Protein AF-A0A5K0VCA1-F1 (afdb_monomer)

Nearest PDB structures (foldseek):
  3qj4-assembly1_A  TM=6.883E-01  e=1.142E-01  Homo sapiens
  3i6d-assembly1_A  TM=5.998E-01  e=3.418E+00  Bacillus subtilis
  3i6d-assembly2_B  TM=5.997E-01  e=3.418E+00  Bacillus subtilis

Secondary structure (DSSP, 8-state):
-----S--EEEEEESS-------SSSPP-EEE--S-SSEEEEEEHHHHH-TT--SSPEEEEEEE-HHHHHHSPPP-

Solvent-accessible surface area (backbone atoms only — not comparable to full-atom values): 4693 Å² total; per-residue (Å²): 135,90,78,84,74,43,50,49,78,45,79,48,75,33,76,61,80,79,91,70,92,66,94,56,95,64,79,70,38,62,48,76,50,78,98,48,74,53,38,39,30,41,30,30,50,37,49,60,76,38,69,87,67,74,98,56,60,38,39,32,43,37,30,33,18,52,73,35,19,63,75,56,69,72,91,129

Organism: NCBI:txid210225

Mean predicted aligned error: 5.01 Å

pLDDT: mean 88.03, std 9.6, range [60.16, 97.56]

Sequence (76 aa):
RLELSSIWALLAAFEEPLSLQSHSSIPFEGAFVRGDDALSWMANNTKKLFPLQSHRPECWTFFSSAAYGKRNKVPQ

Foldseek 3Di:
DDDDQLKDKDKDWAQDDDPDPDPDPQDFAKDQDPPDQFFGMKGFPCCVPPVPDDNGITIMMTITDSVNSVVVPDDD

Structure (mmCIF, N/CA/C/O backbone):
data_AF-A0A5K0VCA1-F1
#
_entry.id   AF-A0A5K0VCA1-F1
#
loop_
_atom_site.group_PDB
_atom_site.id
_atom_site.type_symbol
_atom_site.label_atom_id
_atom_site.label_alt_id
_atom_site.label_comp_id
_atom_site.label_asym_id
_atom_site.label_entity_id
_atom_site.label_seq_id
_atom_site.pdbx_PDB_ins_code
_atom_site.Cartn_x
_atom_site.Cartn_y
_atom_site.Cartn_z
_atom_site.occupancy
_atom_site.B_iso_or_equiv
_atom_site.auth_seq_id
_atom_site.auth_comp_id
_atom_site.auth_asym_id
_atom_site.auth_atom_id
_atom_site.pdbx_PDB_model_num
ATOM 1 N N . ARG A 1 1 ? -0.377 9.555 27.041 1.00 62.22 1 ARG A N 1
ATOM 2 C CA . ARG A 1 1 ? -1.052 8.245 26.860 1.00 62.22 1 ARG A CA 1
ATOM 3 C C . ARG A 1 1 ? -0.903 7.878 25.390 1.00 62.22 1 ARG A C 1
ATOM 5 O O . ARG A 1 1 ? -1.195 8.735 24.572 1.00 62.22 1 ARG A O 1
ATOM 12 N N . LEU A 1 2 ? -0.363 6.702 25.063 1.00 62.97 2 LEU A N 1
ATOM 13 C CA . LEU A 1 2 ? -0.244 6.245 23.673 1.00 62.97 2 LEU A CA 1
ATOM 14 C C . LEU A 1 2 ? -1.572 5.608 23.250 1.00 62.97 2 LEU A C 1
ATOM 16 O O . LEU A 1 2 ? -2.103 4.774 23.983 1.00 62.97 2 LEU A O 1
ATOM 20 N N . GLU A 1 3 ? -2.112 6.023 22.107 1.00 78.81 3 GLU A N 1
ATOM 21 C CA . GLU A 1 3 ? -3.275 5.393 21.479 1.00 78.81 3 GLU A CA 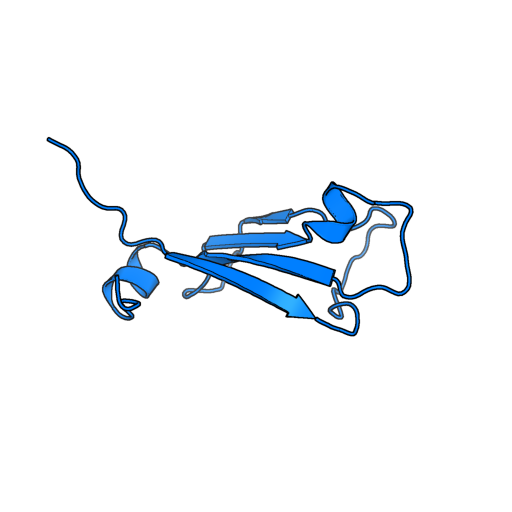1
ATOM 22 C C . GLU A 1 3 ? -2.796 4.561 20.292 1.00 78.81 3 GLU A C 1
ATOM 24 O O . GLU A 1 3 ? -2.044 5.042 19.445 1.00 78.81 3 GLU A O 1
ATOM 29 N N . LEU A 1 4 ? -3.198 3.290 20.253 1.00 77.69 4 LEU A N 1
ATOM 30 C CA . LEU A 1 4 ? -2.872 2.413 19.137 1.00 77.69 4 LEU A CA 1
ATOM 31 C C . LEU A 1 4 ? -3.678 2.844 17.911 1.00 77.69 4 LEU A C 1
ATOM 33 O O . LEU A 1 4 ? -4.904 2.962 17.969 1.00 77.69 4 LEU A O 1
ATOM 37 N N . SER A 1 5 ? -2.979 3.050 16.796 1.00 85.31 5 SER A N 1
ATOM 38 C CA . SER A 1 5 ? -3.630 3.275 15.510 1.00 85.31 5 SER A CA 1
ATOM 39 C C . SER A 1 5 ? -4.440 2.040 15.120 1.00 85.31 5 SER A C 1
ATOM 41 O O . SER A 1 5 ? -3.997 0.907 15.289 1.00 85.31 5 SER A O 1
ATOM 43 N N . SER A 1 6 ? -5.636 2.269 14.579 1.00 89.69 6 SER A N 1
ATOM 44 C CA . SER A 1 6 ? -6.448 1.208 13.969 1.00 89.69 6 SER A CA 1
ATOM 45 C C . SER A 1 6 ? -6.044 0.918 12.524 1.00 89.69 6 SER A C 1
ATOM 47 O O . SER A 1 6 ? -6.568 -0.019 11.932 1.00 89.69 6 SER A O 1
ATOM 49 N N . ILE A 1 7 ? -5.128 1.711 11.959 1.00 93.69 7 ILE A N 1
ATOM 50 C CA . ILE A 1 7 ? -4.569 1.487 10.628 1.00 93.69 7 ILE A CA 1
ATOM 51 C C . ILE A 1 7 ? -3.591 0.321 10.710 1.00 93.69 7 ILE A C 1
ATOM 53 O O . ILE A 1 7 ? -2.654 0.358 11.508 1.00 93.69 7 ILE A O 1
ATOM 57 N N . TRP A 1 8 ? -3.782 -0.677 9.855 1.00 91.75 8 TRP A N 1
ATOM 58 C CA . TRP A 1 8 ? -2.790 -1.723 9.645 1.00 91.75 8 TRP A CA 1
ATOM 59 C C . TRP A 1 8 ? -2.048 -1.521 8.325 1.00 91.75 8 TRP A C 1
ATOM 61 O O . TRP A 1 8 ? -2.518 -0.832 7.415 1.00 91.75 8 TRP A O 1
ATOM 71 N N . ALA A 1 9 ? -0.870 -2.137 8.250 1.00 94.00 9 ALA A N 1
ATOM 72 C CA . ALA A 1 9 ? -0.022 -2.176 7.072 1.00 94.00 9 ALA A CA 1
ATOM 73 C C . ALA A 1 9 ? 0.021 -3.601 6.515 1.00 94.00 9 ALA A C 1
ATOM 75 O O . ALA A 1 9 ? 0.287 -4.541 7.262 1.00 94.00 9 ALA A O 1
ATOM 76 N N . LEU A 1 10 ? -0.223 -3.755 5.216 1.00 93.81 10 LEU A N 1
ATOM 77 C CA . LEU A 1 10 ? -0.012 -5.005 4.490 1.00 93.81 10 LEU A CA 1
ATOM 78 C C . LEU A 1 10 ? 1.178 -4.832 3.556 1.00 93.81 10 LEU A C 1
ATOM 80 O O . LEU A 1 10 ? 1.194 -3.915 2.734 1.00 93.81 10 LEU A O 1
ATOM 84 N N . LEU A 1 11 ? 2.146 -5.737 3.676 1.00 95.62 11 LEU A N 1
ATOM 85 C CA . LEU A 1 11 ? 3.204 -5.903 2.692 1.00 95.62 11 LEU A CA 1
ATOM 86 C C . LEU A 1 11 ? 2.839 -7.082 1.795 1.00 95.62 11 LEU A C 1
ATOM 88 O O . LEU A 1 11 ? 2.550 -8.170 2.292 1.00 95.62 11 LEU A O 1
ATOM 92 N N . ALA A 1 12 ? 2.857 -6.859 0.487 1.00 95.25 12 ALA A N 1
ATOM 93 C CA . ALA A 1 12 ? 2.585 -7.887 -0.508 1.00 95.25 12 ALA A CA 1
ATOM 94 C C . ALA A 1 12 ? 3.669 -7.873 -1.584 1.00 95.25 12 ALA A C 1
ATOM 96 O O . ALA A 1 12 ? 4.133 -6.805 -1.981 1.00 95.25 12 ALA A O 1
ATOM 97 N N . ALA A 1 13 ? 4.062 -9.052 -2.056 1.00 95.56 13 ALA A N 1
ATOM 98 C CA . ALA A 1 13 ? 4.931 -9.202 -3.214 1.00 95.56 13 ALA A CA 1
ATOM 99 C C . ALA A 1 13 ? 4.101 -9.753 -4.374 1.00 95.56 13 ALA A C 1
ATOM 101 O O . ALA A 1 13 ? 3.397 -10.750 -4.210 1.00 95.56 13 ALA A O 1
ATOM 102 N N . PHE A 1 14 ? 4.180 -9.099 -5.526 1.00 93.94 14 PHE A N 1
ATOM 103 C CA . PHE A 1 14 ? 3.554 -9.557 -6.760 1.00 93.94 14 PHE A CA 1
ATOM 104 C C . PHE A 1 14 ? 4.645 -9.992 -7.726 1.00 93.94 14 PHE A C 1
ATOM 106 O O . PHE A 1 14 ? 5.533 -9.200 -8.024 1.00 93.94 14 PHE A O 1
ATOM 113 N N . GLU A 1 15 ? 4.585 -11.236 -8.200 1.00 92.88 15 GLU A N 1
ATOM 114 C CA . GLU A 1 15 ? 5.533 -11.764 -9.194 1.00 92.88 15 GLU A CA 1
ATOM 115 C C . GLU A 1 15 ? 5.513 -10.928 -10.481 1.00 92.88 15 GLU A C 1
ATOM 117 O O . GLU A 1 15 ? 6.559 -10.561 -11.009 1.00 92.88 15 GLU A O 1
ATOM 122 N N . GLU A 1 16 ? 4.309 -10.561 -10.925 1.00 89.88 16 GLU A N 1
ATOM 123 C CA . GLU A 1 16 ? 4.083 -9.702 -12.084 1.00 89.88 16 GLU A CA 1
ATOM 124 C C . GLU A 1 16 ? 3.669 -8.284 -11.656 1.00 89.88 16 GLU A C 1
ATOM 126 O O . GLU A 1 16 ? 2.954 -8.128 -10.658 1.00 89.88 16 GLU A O 1
ATOM 131 N N . PRO A 1 17 ? 4.058 -7.237 -12.409 1.00 87.06 17 PRO A N 1
ATOM 132 C CA . PRO A 1 17 ? 3.646 -5.867 -12.121 1.00 87.06 17 PRO A CA 1
ATOM 133 C C . PRO A 1 17 ? 2.124 -5.699 -12.114 1.00 87.06 17 PRO A C 1
ATOM 135 O O . PRO A 1 17 ? 1.411 -6.233 -12.968 1.00 87.06 17 PRO A O 1
ATOM 138 N N . LEU A 1 18 ? 1.616 -4.879 -11.190 1.00 87.38 18 LEU A N 1
ATOM 139 C CA . LEU A 1 18 ? 0.196 -4.532 -11.176 1.00 87.38 18 LEU A CA 1
ATOM 140 C C . LEU A 1 18 ? -0.170 -3.724 -12.427 1.00 87.38 18 LEU A C 1
ATOM 142 O O . LEU A 1 18 ? 0.526 -2.780 -12.805 1.00 87.38 18 LEU A O 1
ATOM 146 N N . SER A 1 19 ? -1.300 -4.064 -13.053 1.00 83.88 19 SER A N 1
ATOM 147 C CA . SER A 1 19 ? -1.831 -3.337 -14.211 1.00 83.88 19 SER A CA 1
ATOM 148 C C . SER A 1 19 ? -2.417 -1.988 -13.786 1.00 83.88 19 SER A C 1
ATOM 150 O O . SER A 1 19 ? -3.626 -1.831 -13.625 1.00 83.88 19 SER A O 1
ATOM 152 N N . LEU A 1 20 ? -1.550 -1.002 -13.576 1.00 80.88 20 LEU A N 1
ATOM 153 C CA . LEU A 1 20 ? -1.952 0.367 -13.279 1.00 80.88 20 LEU A CA 1
ATOM 154 C C . LEU A 1 20 ? -2.240 1.105 -14.585 1.00 80.88 20 LEU A C 1
ATOM 156 O O . LEU A 1 20 ? -1.389 1.174 -15.472 1.00 80.88 20 LEU A O 1
ATOM 160 N N . GLN A 1 21 ? -3.418 1.716 -14.682 1.00 73.44 21 GLN A N 1
ATOM 161 C CA . GLN A 1 21 ? -3.742 2.647 -15.763 1.00 73.44 21 GLN A CA 1
ATOM 162 C C . GLN A 1 21 ? -3.029 3.983 -15.507 1.00 73.44 21 GLN A C 1
ATOM 164 O O . GLN A 1 21 ? -3.637 4.967 -15.092 1.00 73.44 21 GLN A O 1
ATOM 169 N N . SER A 1 22 ? -1.707 4.004 -15.681 1.00 67.56 22 SER A N 1
ATOM 170 C CA . SER A 1 22 ? -0.933 5.242 -15.620 1.00 67.56 22 SER A CA 1
ATOM 171 C C . SER A 1 22 ? -0.963 5.936 -16.977 1.00 67.56 22 SER A C 1
ATOM 173 O O . SER A 1 22 ? -0.537 5.373 -17.982 1.00 67.56 22 SER A O 1
ATOM 175 N N . HIS A 1 23 ? -1.418 7.187 -16.998 1.00 68.69 23 HIS A N 1
ATOM 176 C CA . HIS A 1 23 ? -1.271 8.074 -18.156 1.00 68.69 23 HIS A CA 1
ATOM 177 C C . HIS A 1 23 ? 0.089 8.792 -18.186 1.00 68.69 23 HIS A C 1
ATOM 179 O O . HIS A 1 23 ? 0.326 9.615 -19.068 1.00 68.69 23 HIS A O 1
ATOM 185 N N . SER A 1 24 ? 0.974 8.522 -17.221 1.00 71.81 24 SER A N 1
ATOM 186 C CA . SER A 1 24 ? 2.306 9.120 -17.144 1.00 71.81 24 SER A CA 1
ATOM 187 C C . SER A 1 24 ? 3.393 8.086 -17.438 1.00 71.81 24 SER A C 1
ATOM 189 O O . SER A 1 24 ? 3.269 6.905 -17.110 1.00 71.81 24 SER A O 1
ATOM 191 N N . SER A 1 25 ? 4.493 8.553 -18.028 1.00 72.62 25 SER A N 1
ATOM 192 C CA . SER A 1 25 ? 5.719 7.768 -18.212 1.00 72.62 25 SER A CA 1
ATOM 193 C C . SER A 1 25 ? 6.517 7.584 -16.916 1.00 72.62 25 SER A C 1
ATOM 195 O O . SER A 1 25 ? 7.531 6.889 -16.912 1.00 72.62 25 SER A O 1
ATOM 197 N N . ILE A 1 26 ? 6.088 8.226 -15.825 1.00 76.88 26 ILE A N 1
ATOM 198 C CA . ILE A 1 26 ? 6.759 8.172 -14.530 1.00 76.88 26 ILE A CA 1
ATOM 199 C C . ILE A 1 26 ? 6.242 6.938 -13.780 1.00 76.88 26 ILE A C 1
ATOM 201 O O . ILE A 1 26 ? 5.025 6.787 -13.642 1.00 76.88 26 ILE A O 1
ATOM 205 N N . PRO A 1 27 ? 7.130 6.061 -13.277 1.00 80.88 27 PRO A N 1
ATOM 206 C CA . PRO A 1 27 ? 6.725 4.922 -12.467 1.00 80.88 27 PRO A CA 1
ATOM 207 C C . PRO A 1 27 ? 5.883 5.353 -11.264 1.00 80.88 27 PRO A C 1
ATOM 209 O O . PRO A 1 27 ? 6.204 6.321 -10.577 1.00 80.88 27 PRO A O 1
AT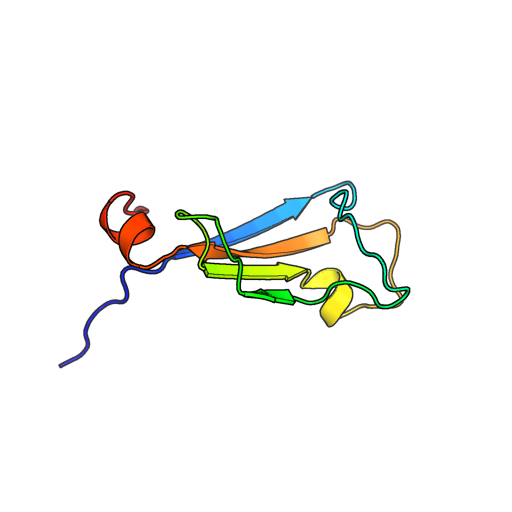OM 212 N N . PHE A 1 28 ? 4.810 4.617 -10.985 1.00 87.50 28 PHE A N 1
ATOM 213 C CA . PHE A 1 28 ? 4.027 4.846 -9.779 1.00 87.50 28 PHE A CA 1
ATOM 214 C C . PHE A 1 28 ? 4.842 4.438 -8.549 1.00 87.50 28 PHE A C 1
ATOM 216 O O . PHE A 1 28 ? 5.179 3.267 -8.389 1.00 87.50 28 PHE A O 1
ATOM 223 N N . GLU A 1 29 ? 5.135 5.392 -7.669 1.00 89.75 29 GLU A N 1
ATOM 224 C CA . GLU A 1 29 ? 5.859 5.133 -6.419 1.00 89.75 29 GLU A CA 1
ATOM 225 C C . GLU A 1 29 ? 4.921 5.002 -5.219 1.00 89.75 29 GLU A C 1
ATOM 227 O O . GLU A 1 29 ? 5.170 4.199 -4.323 1.00 89.75 29 GLU A O 1
ATOM 232 N N . GLY A 1 30 ? 3.831 5.771 -5.195 1.00 93.31 30 GLY A N 1
ATOM 233 C CA . GLY A 1 30 ? 2.816 5.706 -4.152 1.00 93.31 30 GLY A CA 1
ATOM 234 C C . GLY A 1 30 ? 1.861 6.892 -4.153 1.00 93.31 30 GLY A C 1
ATOM 235 O O . GLY A 1 30 ? 2.186 7.970 -4.650 1.00 93.31 30 GLY A O 1
ATOM 236 N N . ALA A 1 31 ? 0.672 6.694 -3.591 1.00 94.62 31 ALA A N 1
ATOM 237 C CA . ALA A 1 31 ? -0.366 7.716 -3.516 1.00 94.62 31 ALA A CA 1
ATOM 238 C C . ALA A 1 31 ? -1.410 7.401 -2.439 1.00 94.62 31 ALA A C 1
ATOM 240 O O . ALA A 1 31 ? -1.604 6.249 -2.046 1.00 94.62 31 ALA A O 1
ATOM 241 N N . PHE A 1 32 ? -2.132 8.442 -2.014 1.00 95.94 32 PHE A N 1
ATOM 242 C CA . PHE A 1 32 ? -3.396 8.263 -1.305 1.00 95.94 32 PHE A CA 1
ATOM 243 C C . PHE A 1 32 ? -4.446 7.677 -2.246 1.00 95.94 32 PHE A C 1
ATOM 245 O O . PHE A 1 32 ? -4.562 8.094 -3.402 1.00 95.94 32 PHE A O 1
ATOM 252 N N . VAL A 1 33 ? -5.226 6.734 -1.730 1.00 94.44 33 VAL A N 1
ATOM 253 C CA . VAL A 1 33 ? -6.305 6.087 -2.476 1.00 94.44 33 VAL A CA 1
ATOM 254 C C . VAL A 1 33 ? -7.593 6.871 -2.241 1.00 94.44 33 VAL A C 1
ATOM 256 O O . VAL A 1 33 ? -7.911 7.243 -1.113 1.00 94.44 33 VAL A O 1
ATOM 259 N N . ARG A 1 34 ? -8.324 7.173 -3.317 1.00 93.56 34 ARG A N 1
ATOM 260 C CA . ARG A 1 34 ? -9.632 7.842 -3.260 1.00 93.56 34 ARG A CA 1
ATOM 261 C C . ARG A 1 34 ? -10.704 6.912 -3.804 1.00 93.56 34 ARG A C 1
ATOM 263 O O . ARG A 1 34 ? -10.456 6.216 -4.780 1.00 93.56 34 ARG A O 1
ATOM 270 N N . GLY A 1 35 ? -11.897 6.970 -3.214 1.00 94.31 35 GLY A N 1
ATOM 271 C CA . GLY A 1 35 ? -13.040 6.158 -3.642 1.00 94.31 35 GLY A CA 1
ATOM 272 C C . GLY A 1 35 ? -12.985 4.697 -3.190 1.00 94.31 35 GLY A C 1
ATOM 273 O O . GLY A 1 35 ? -13.824 3.916 -3.620 1.00 94.31 35 GLY A O 1
ATOM 274 N N . ASP A 1 36 ? -12.028 4.342 -2.329 1.00 94.56 36 ASP A N 1
ATOM 275 C CA . ASP A 1 36 ? -11.925 3.027 -1.702 1.00 94.56 36 ASP A CA 1
ATOM 276 C C . ASP A 1 36 ? -12.031 3.182 -0.178 1.00 94.56 36 ASP A C 1
ATOM 278 O O . ASP A 1 36 ? -11.335 3.999 0.426 1.00 94.56 36 ASP A O 1
ATOM 282 N N . ASP A 1 37 ? -12.926 2.415 0.444 1.00 95.31 37 ASP A N 1
ATOM 283 C CA . ASP A 1 37 ? -13.165 2.482 1.889 1.00 95.31 37 ASP A CA 1
ATOM 284 C C . ASP A 1 37 ? -12.162 1.652 2.699 1.00 95.31 37 ASP A C 1
ATOM 286 O O . ASP A 1 37 ? -12.042 1.832 3.919 1.00 95.31 37 ASP A O 1
ATOM 290 N N . ALA A 1 38 ? -11.472 0.711 2.057 1.00 95.62 38 ALA A N 1
ATOM 291 C CA . ALA A 1 38 ? -10.546 -0.212 2.689 1.00 95.62 38 ALA A CA 1
ATOM 292 C C . ALA A 1 38 ? -9.131 0.353 2.763 1.00 95.62 38 ALA A C 1
ATOM 294 O O . ALA A 1 38 ? -8.480 0.173 3.793 1.00 95.62 38 ALA A O 1
ATOM 295 N N . LEU A 1 39 ? -8.676 1.065 1.734 1.00 96.25 39 LEU A N 1
ATOM 296 C CA . LEU A 1 39 ? -7.316 1.582 1.612 1.00 96.25 39 LEU A CA 1
ATOM 297 C C . LEU A 1 39 ? -7.269 3.103 1.739 1.00 96.25 39 LEU A C 1
ATOM 299 O O . LEU A 1 39 ? -8.027 3.825 1.104 1.00 96.25 39 LEU A O 1
ATOM 303 N N . SER A 1 40 ? -6.322 3.601 2.531 1.00 97.06 40 SER A N 1
ATOM 304 C CA . SER A 1 40 ? -6.019 5.035 2.597 1.00 97.06 40 SER A CA 1
ATOM 305 C C . SER A 1 40 ? -4.824 5.410 1.726 1.00 97.06 40 SER A C 1
ATOM 307 O O . SER A 1 40 ? -4.762 6.522 1.203 1.00 97.06 40 SER A O 1
ATOM 309 N N . TRP A 1 41 ? -3.875 4.491 1.542 1.00 97.44 41 TRP A N 1
ATOM 310 C CA . TRP A 1 41 ? -2.631 4.747 0.824 1.00 97.44 41 TRP A CA 1
ATOM 311 C C . TRP A 1 41 ? -2.002 3.449 0.312 1.00 97.44 41 TRP A C 1
ATOM 313 O O . TRP A 1 41 ? -2.156 2.392 0.927 1.00 97.44 41 TRP A O 1
ATOM 323 N N . MET A 1 42 ? -1.265 3.538 -0.793 1.00 96.94 42 MET A N 1
ATOM 324 C CA . MET A 1 42 ? -0.464 2.435 -1.322 1.00 96.94 42 MET A CA 1
ATOM 325 C C . MET A 1 42 ? 0.846 2.923 -1.942 1.00 96.94 42 MET A C 1
ATOM 327 O O . MET A 1 42 ? 0.916 4.055 -2.426 1.00 96.94 42 MET A O 1
ATOM 331 N N . ALA A 1 43 ? 1.859 2.059 -1.983 1.00 96.56 43 ALA A N 1
ATOM 332 C CA . ALA A 1 43 ? 3.125 2.317 -2.662 1.00 96.56 43 ALA A CA 1
ATOM 333 C C . ALA A 1 43 ? 3.748 1.072 -3.269 1.00 96.56 43 ALA A C 1
ATOM 335 O O . ALA A 1 43 ? 3.712 -0.005 -2.674 1.00 96.56 43 ALA A O 1
ATOM 336 N N . ASN A 1 44 ? 4.413 1.281 -4.402 1.00 94.94 44 ASN A N 1
ATOM 337 C CA . ASN A 1 44 ? 5.310 0.316 -5.012 1.00 94.94 44 ASN A CA 1
ATOM 338 C C . ASN A 1 44 ? 6.727 0.568 -4.486 1.00 94.94 44 ASN A C 1
ATOM 340 O O . ASN A 1 44 ? 7.463 1.423 -4.988 1.00 94.94 44 ASN A O 1
ATOM 344 N N . ASN A 1 45 ? 7.110 -0.163 -3.442 1.00 95.00 45 ASN A N 1
ATOM 345 C CA . ASN A 1 45 ? 8.407 0.013 -2.796 1.00 95.00 45 ASN A CA 1
ATOM 346 C C . ASN A 1 45 ? 9.551 -0.334 -3.752 1.00 95.00 45 ASN A C 1
ATOM 348 O O . ASN A 1 45 ? 10.581 0.339 -3.733 1.00 95.00 45 ASN A O 1
ATOM 352 N N . THR A 1 46 ? 9.367 -1.349 -4.606 1.00 93.31 46 THR A N 1
ATOM 353 C CA . THR A 1 46 ? 10.378 -1.741 -5.596 1.00 93.31 46 THR A CA 1
ATOM 354 C C . THR A 1 46 ? 10.634 -0.609 -6.583 1.00 93.31 46 THR A C 1
ATOM 356 O O . THR A 1 46 ? 11.789 -0.240 -6.776 1.00 93.31 46 THR A O 1
ATOM 35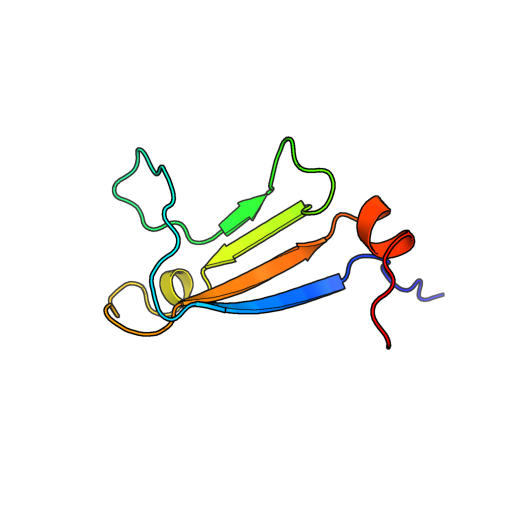9 N N . LYS A 1 47 ? 9.592 0.008 -7.156 1.00 90.31 47 LYS A N 1
ATOM 360 C CA . LYS A 1 47 ? 9.776 1.138 -8.087 1.00 90.31 47 LYS A CA 1
ATOM 361 C C . LYS A 1 47 ? 10.372 2.365 -7.415 1.00 90.31 47 LYS A C 1
ATOM 363 O O . LYS A 1 47 ? 11.207 3.024 -8.022 1.00 90.31 47 LYS A O 1
ATOM 368 N N . LYS A 1 48 ? 10.002 2.628 -6.162 1.00 91.12 48 LYS A N 1
ATOM 369 C CA . LYS A 1 48 ? 10.533 3.759 -5.397 1.00 91.12 48 LYS A CA 1
ATOM 370 C C . LYS A 1 48 ? 12.016 3.605 -5.037 1.00 91.12 48 LYS A C 1
ATOM 372 O O . LYS A 1 48 ? 12.762 4.575 -5.097 1.00 91.12 48 LYS A O 1
ATOM 377 N N . LEU A 1 49 ? 12.447 2.412 -4.623 1.00 91.56 49 LEU A N 1
ATOM 378 C CA . LEU A 1 49 ? 13.820 2.174 -4.148 1.00 91.56 49 LEU A CA 1
ATOM 379 C C . LEU A 1 49 ? 14.771 1.717 -5.260 1.00 91.56 49 LEU A C 1
ATOM 381 O O . LEU A 1 49 ? 15.965 2.006 -5.210 1.00 91.56 49 LEU A O 1
ATOM 385 N N . PHE A 1 50 ? 14.252 1.011 -6.265 1.00 90.38 50 PHE A N 1
ATOM 386 C CA . PHE A 1 50 ? 15.026 0.395 -7.341 1.00 90.38 50 PHE A CA 1
ATOM 387 C C . PHE A 1 50 ? 14.397 0.682 -8.720 1.00 90.38 50 PHE A C 1
ATOM 389 O O . PHE A 1 50 ? 14.063 -0.251 -9.451 1.00 90.38 50 PHE A O 1
ATOM 396 N N . PRO A 1 51 ? 14.258 1.958 -9.128 1.00 84.44 51 PRO A N 1
ATOM 397 C CA . PRO A 1 51 ? 13.500 2.353 -10.324 1.00 84.44 51 PRO A CA 1
ATOM 398 C C . PRO A 1 51 ? 14.035 1.765 -11.639 1.00 84.44 51 PRO A C 1
ATOM 400 O O . PRO A 1 51 ? 13.286 1.618 -12.601 1.00 84.44 51 PRO A O 1
ATOM 403 N N . LEU A 1 52 ? 15.324 1.411 -11.680 1.00 84.06 52 LEU A N 1
ATOM 404 C CA . LEU A 1 52 ? 15.990 0.834 -12.853 1.00 84.06 52 LEU A CA 1
ATOM 405 C C . LEU A 1 52 ? 15.950 -0.701 -12.888 1.00 84.06 52 LEU A C 1
ATOM 407 O O . LEU A 1 52 ? 16.387 -1.297 -13.868 1.00 84.06 52 LEU A O 1
ATOM 411 N N . GLN A 1 53 ? 15.46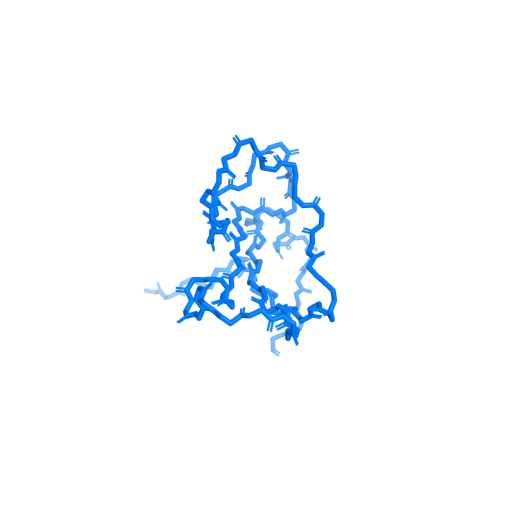5 -1.353 -11.828 1.00 81.31 53 GLN A N 1
ATOM 412 C CA . GLN A 1 53 ? 15.343 -2.807 -11.791 1.00 81.31 53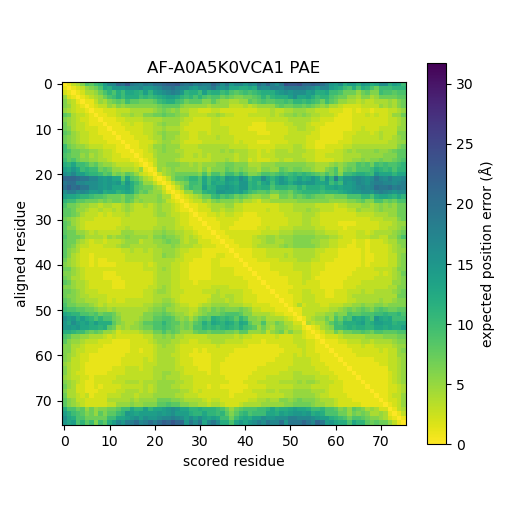 GLN A CA 1
ATOM 413 C C . GLN A 1 53 ? 13.957 -3.218 -12.300 1.00 81.31 53 GLN A C 1
ATOM 415 O O . GLN A 1 53 ? 12.924 -2.872 -11.724 1.00 81.31 53 GLN A O 1
ATOM 420 N N . SER A 1 54 ? 13.942 -3.963 -13.402 1.00 75.50 54 SER A N 1
ATOM 421 C CA . SER A 1 54 ? 12.763 -4.628 -13.961 1.00 75.50 54 SER A CA 1
ATOM 422 C C . SER A 1 54 ? 12.883 -6.152 -13.819 1.00 75.50 54 SER A C 1
ATOM 424 O O . SER A 1 54 ? 13.951 -6.666 -13.486 1.00 75.50 54 SER A O 1
ATOM 426 N N . HIS A 1 55 ? 11.785 -6.878 -14.067 1.00 80.81 55 HIS A N 1
ATOM 427 C CA . HIS A 1 55 ? 11.731 -8.354 -14.065 1.00 80.81 55 HIS A CA 1
ATOM 428 C C . HIS A 1 55 ? 12.031 -9.010 -12.711 1.00 80.81 55 HIS A C 1
ATOM 430 O O . HIS A 1 55 ? 12.690 -10.046 -12.630 1.00 80.81 55 HIS A O 1
ATOM 436 N N . ARG A 1 56 ? 11.564 -8.386 -11.632 1.00 84.31 56 ARG A N 1
ATOM 437 C CA . ARG A 1 56 ? 11.590 -8.942 -10.280 1.00 84.31 56 ARG A CA 1
ATOM 438 C C . ARG A 1 56 ? 10.220 -8.743 -9.648 1.00 84.31 56 ARG A C 1
ATOM 440 O O . ARG A 1 56 ? 9.543 -7.791 -10.047 1.00 84.31 56 ARG A O 1
ATOM 447 N N . PRO A 1 57 ? 9.872 -9.546 -8.633 1.00 92.69 57 PRO A N 1
ATOM 448 C CA . PRO A 1 57 ? 8.666 -9.309 -7.870 1.00 92.69 57 PRO A CA 1
ATOM 449 C C . PRO A 1 57 ? 8.613 -7.872 -7.353 1.00 92.69 57 PRO A C 1
ATOM 451 O O . PRO A 1 57 ? 9.596 -7.328 -6.830 1.00 92.69 57 PRO A O 1
ATOM 454 N N . GLU A 1 58 ? 7.460 -7.241 -7.509 1.00 93.56 58 GLU A N 1
ATOM 455 C CA . GLU A 1 58 ? 7.218 -5.908 -6.993 1.00 93.56 58 GLU A CA 1
ATOM 456 C C . GLU A 1 58 ? 6.686 -6.010 -5.569 1.00 93.56 58 GLU A C 1
ATOM 458 O O . GLU A 1 58 ? 5.644 -6.613 -5.313 1.00 93.56 58 GLU A O 1
ATOM 463 N N . CYS A 1 59 ? 7.408 -5.404 -4.632 1.00 95.44 59 CYS A N 1
ATOM 464 C CA . CYS A 1 59 ? 7.005 -5.315 -3.241 1.00 95.44 59 CYS A CA 1
AT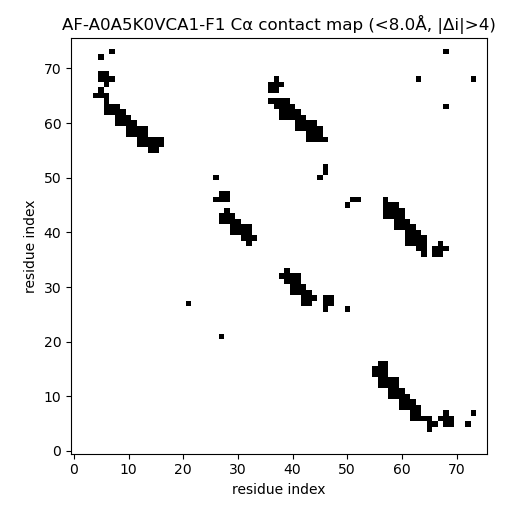OM 465 C C . CYS A 1 59 ? 6.177 -4.053 -3.037 1.00 95.44 59 CYS A C 1
ATOM 467 O O . CYS A 1 59 ? 6.634 -2.940 -3.307 1.00 95.44 59 CYS A O 1
ATOM 469 N N . TRP A 1 60 ? 4.991 -4.221 -2.474 1.00 96.69 60 TRP A N 1
ATOM 470 C CA . TRP A 1 60 ? 4.017 -3.170 -2.253 1.00 96.69 60 TRP A CA 1
ATOM 471 C C . TRP A 1 60 ? 3.668 -3.032 -0.778 1.00 96.69 60 TRP A C 1
ATOM 473 O O . TRP A 1 60 ? 3.615 -4.019 -0.045 1.00 96.69 60 TRP A O 1
ATOM 483 N N . THR A 1 61 ? 3.413 -1.796 -0.361 1.00 97.56 61 THR A N 1
ATOM 484 C CA . THR A 1 61 ? 2.859 -1.478 0.958 1.00 97.56 61 THR A CA 1
ATOM 485 C C . THR A 1 61 ? 1.472 -0.897 0.770 1.00 97.56 61 THR A C 1
ATOM 487 O O . THR A 1 61 ? 1.291 0.028 -0.021 1.00 97.56 61 THR A O 1
ATOM 490 N N . PHE A 1 62 ? 0.515 -1.391 1.543 1.00 96.38 62 PHE A N 1
ATOM 491 C CA . PHE A 1 62 ? -0.848 -0.883 1.598 1.00 96.38 62 PHE A CA 1
ATOM 492 C C . PHE A 1 62 ? -1.181 -0.490 3.031 1.00 96.38 62 PHE A C 1
ATOM 494 O O . PHE A 1 62 ? -0.935 -1.263 3.958 1.00 96.38 62 PHE A O 1
ATOM 501 N N . PHE A 1 63 ? -1.767 0.689 3.210 1.00 96.81 63 PHE A N 1
ATOM 502 C CA . PHE A 1 63 ? -2.347 1.094 4.483 1.00 96.81 63 PHE A CA 1
ATOM 503 C C . PHE A 1 63 ? -3.858 1.065 4.401 1.00 96.81 63 PHE A C 1
ATOM 505 O O . PHE A 1 63 ? -4.458 1.620 3.475 1.00 96.81 63 PHE A O 1
ATOM 512 N N . SER A 1 64 ? -4.473 0.472 5.418 1.00 96.31 64 SER A N 1
ATOM 513 C CA . SER A 1 64 ? -5.920 0.509 5.540 1.00 96.31 64 SER A CA 1
ATOM 514 C C . SER A 1 64 ? -6.421 1.929 5.819 1.00 96.31 64 SER A C 1
ATOM 516 O O . SER A 1 64 ? -5.685 2.801 6.292 1.00 96.31 64 SER A O 1
ATOM 518 N N . SER A 1 65 ? -7.706 2.180 5.598 1.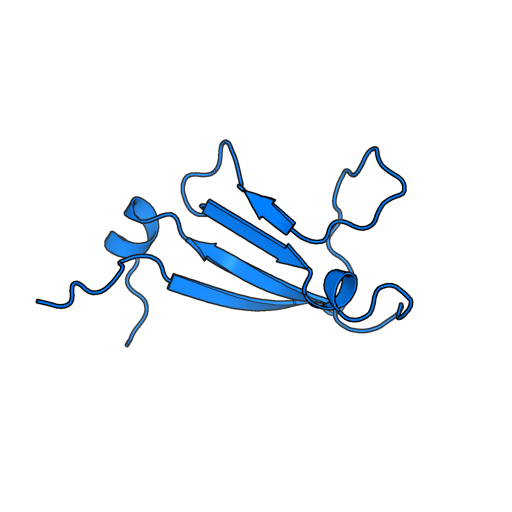00 95.88 65 SER A N 1
ATOM 519 C CA . SER A 1 65 ? -8.380 3.276 6.289 1.00 95.88 65 SER A CA 1
ATOM 520 C C . SER A 1 65 ? -8.513 2.937 7.782 1.00 95.88 65 SER A C 1
ATOM 522 O O . SER A 1 65 ? -8.526 1.763 8.177 1.00 95.88 65 SER A O 1
ATOM 524 N N . ALA A 1 66 ? -8.626 3.955 8.639 1.00 93.81 66 ALA A N 1
ATOM 525 C CA . ALA A 1 66 ? -8.840 3.741 10.073 1.00 93.81 66 ALA A CA 1
ATOM 526 C C . ALA A 1 66 ? -10.185 3.039 10.344 1.00 93.81 66 ALA A C 1
ATOM 528 O O . ALA A 1 66 ? -10.278 2.131 11.170 1.00 93.81 66 ALA A O 1
ATOM 529 N N . ALA A 1 67 ? -11.232 3.420 9.603 1.00 94.25 67 ALA A N 1
ATOM 530 C CA . ALA A 1 67 ? -12.554 2.811 9.718 1.00 94.25 67 ALA A CA 1
ATOM 531 C C . ALA A 1 67 ? -12.528 1.324 9.337 1.00 94.25 67 ALA A C 1
ATOM 533 O O . ALA A 1 67 ? -13.109 0.499 10.047 1.00 94.25 67 ALA A O 1
ATOM 534 N N . TYR A 1 68 ? -11.831 0.973 8.252 1.00 94.88 68 TYR A N 1
ATOM 535 C CA . TYR A 1 68 ? -11.694 -0.415 7.827 1.00 94.88 68 TYR A CA 1
ATOM 536 C C . TYR A 1 68 ? -10.878 -1.236 8.821 1.00 94.88 68 TYR A C 1
ATOM 538 O O . TYR A 1 68 ? -11.332 -2.299 9.239 1.00 94.88 68 TYR A O 1
ATOM 546 N N . GLY A 1 69 ? -9.714 -0.741 9.246 1.00 93.69 69 GLY A N 1
ATOM 547 C CA . GLY A 1 69 ? -8.852 -1.471 10.175 1.00 93.69 69 GLY A CA 1
ATOM 548 C C . GLY A 1 69 ? -9.479 -1.662 11.561 1.00 93.69 69 GLY A C 1
ATOM 549 O O . GLY A 1 69 ? -9.312 -2.712 12.179 1.00 93.69 69 GLY A O 1
ATOM 550 N N . LYS A 1 70 ? -10.323 -0.724 12.017 1.00 92.44 70 LYS A N 1
ATOM 551 C CA . LYS A 1 70 ? -11.106 -0.888 13.254 1.00 92.44 70 LYS A CA 1
ATOM 552 C C . LYS A 1 70 ? -12.128 -2.029 13.169 1.00 92.44 70 LYS A C 1
ATOM 554 O O . LYS A 1 70 ? -12.346 -2.704 14.176 1.00 92.44 70 LYS A O 1
ATOM 559 N N . ARG A 1 71 ? -12.761 -2.225 12.004 1.00 93.44 71 ARG A N 1
ATOM 560 C CA . ARG A 1 71 ? -13.732 -3.311 11.754 1.00 93.44 71 ARG A CA 1
ATOM 561 C C . ARG A 1 71 ? -13.050 -4.653 11.488 1.00 93.44 71 ARG A C 1
ATOM 563 O O . ARG A 1 71 ? -13.560 -5.681 11.913 1.00 93.44 71 ARG A O 1
ATOM 570 N N . ASN A 1 72 ? -11.901 -4.623 10.819 1.00 90.81 72 ASN A N 1
ATOM 571 C CA . ASN A 1 72 ? -11.153 -5.792 10.367 1.00 90.81 72 ASN A CA 1
ATOM 572 C C . ASN A 1 72 ? -9.793 -5.833 11.065 1.00 90.81 72 ASN A C 1
ATOM 574 O O . ASN A 1 72 ? -8.758 -5.550 10.457 1.00 90.81 72 ASN A O 1
ATOM 578 N N . LYS A 1 73 ? -9.810 -6.123 12.370 1.00 77.50 73 LYS A N 1
ATOM 579 C CA . LYS A 1 73 ? -8.580 -6.208 13.156 1.00 77.50 73 LYS A CA 1
ATOM 580 C C . LYS A 1 73 ? -7.724 -7.367 12.657 1.00 77.50 73 LYS A C 1
ATOM 582 O O . LYS A 1 73 ? -8.196 -8.496 12.572 1.00 77.50 73 LYS A O 1
ATOM 587 N N . VAL A 1 74 ? -6.457 -7.083 12.393 1.00 73.56 74 VAL A N 1
ATOM 588 C CA . VAL A 1 74 ? -5.429 -8.111 12.218 1.00 73.56 74 VAL A CA 1
ATOM 589 C C . VAL A 1 74 ? -4.973 -8.586 13.603 1.00 73.56 74 VAL A C 1
ATOM 591 O O . VAL A 1 74 ? -4.931 -7.758 14.522 1.00 73.56 74 VAL A O 1
ATOM 594 N N . PRO A 1 75 ? -4.660 -9.883 13.789 1.00 70.19 75 PRO A N 1
ATOM 595 C CA . PRO A 1 75 ? -4.013 -10.359 15.008 1.00 70.19 75 PRO A CA 1
ATOM 596 C C . PRO A 1 75 ? -2.751 -9.532 15.284 1.00 70.19 75 PRO A C 1
ATOM 598 O O . PRO A 1 75 ? -1.978 -9.279 14.360 1.00 70.19 75 PRO A O 1
ATOM 601 N N . GLN A 1 76 ? -2.603 -9.069 16.527 1.00 60.16 76 GLN A N 1
ATOM 602 C CA . GLN A 1 76 ? -1.425 -8.330 16.990 1.00 60.16 76 GLN A CA 1
ATOM 603 C C . GLN A 1 76 ? -0.374 -9.280 17.545 1.00 60.16 76 GLN A C 1
ATOM 605 O O . GLN A 1 76 ? -0.781 -10.264 18.204 1.00 60.16 76 GLN A O 1
#

Radius of gyration: 14.3 Å; Cα contacts (8 Å, |Δi|>4):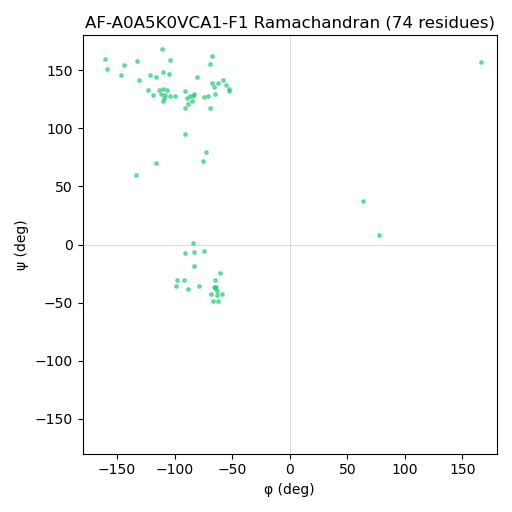 118; chains: 1; bounding box: 30×21×4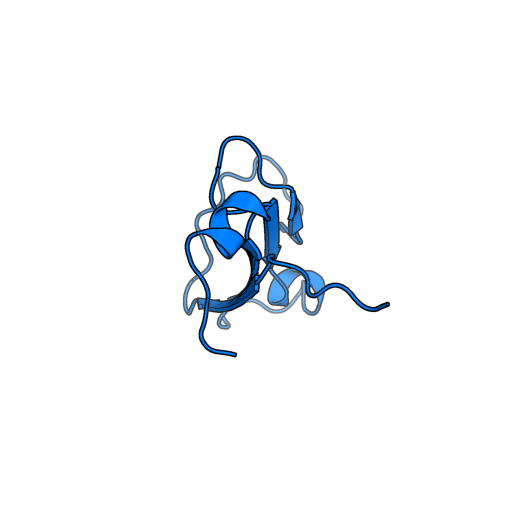5 Å